Protein AF-A0A534V0W8-F1 (afdb_monomer_lite)

Structure (mmCIF, N/CA/C/O backbone):
data_AF-A0A534V0W8-F1
#
_entry.id   AF-A0A534V0W8-F1
#
loop_
_atom_site.group_PDB
_atom_site.id
_atom_site.type_symbol
_atom_site.label_atom_id
_atom_site.label_alt_id
_atom_site.label_comp_id
_atom_site.label_asym_id
_atom_site.label_entity_id
_atom_site.label_seq_id
_atom_site.pdbx_PDB_ins_code
_atom_site.Cartn_x
_atom_site.Cartn_y
_atom_site.Cartn_z
_atom_site.occupancy
_atom_site.B_iso_or_equiv
_atom_site.auth_seq_id
_atom_site.auth_comp_id
_atom_site.auth_asym_id
_atom_site.auth_atom_id
_atom_site.pdbx_PDB_model_num
ATOM 1 N N . MET A 1 1 ? 24.382 -3.757 -23.238 1.00 45.28 1 MET A N 1
ATOM 2 C CA . MET A 1 1 ? 23.232 -3.017 -22.680 1.00 45.28 1 MET A CA 1
ATOM 3 C C . MET A 1 1 ? 22.217 -4.046 -22.209 1.00 45.28 1 MET A C 1
ATOM 5 O O . MET A 1 1 ? 21.349 -4.452 -22.971 1.00 45.28 1 MET A O 1
ATOM 9 N N . THR A 1 2 ? 22.421 -4.598 -21.015 1.00 52.16 2 THR A N 1
ATOM 10 C CA . THR A 1 2 ? 21.475 -5.527 -20.383 1.00 52.16 2 THR A CA 1
ATOM 11 C C . THR A 1 2 ? 20.252 -4.728 -19.958 1.00 52.16 2 THR A C 1
ATOM 13 O O . THR A 1 2 ? 20.394 -3.730 -19.266 1.00 52.16 2 THR A O 1
ATOM 16 N N . ARG A 1 3 ? 19.071 -5.119 -20.442 1.00 58.19 3 ARG A N 1
ATOM 17 C CA . ARG A 1 3 ? 17.787 -4.564 -20.006 1.00 58.19 3 ARG A CA 1
ATOM 18 C C . ARG A 1 3 ? 17.681 -4.778 -18.497 1.00 58.19 3 ARG A C 1
ATOM 20 O O . ARG A 1 3 ? 17.683 -5.930 -18.069 1.00 58.19 3 ARG A O 1
ATOM 27 N N . ASP A 1 4 ? 17.631 -3.697 -17.727 1.00 61.56 4 ASP A N 1
ATOM 28 C CA . ASP A 1 4 ? 17.345 -3.747 -16.297 1.00 61.56 4 ASP A CA 1
ATOM 29 C C . ASP A 1 4 ? 16.003 -4.455 -16.104 1.00 61.56 4 ASP A C 1
ATOM 31 O O . ASP A 1 4 ? 14.945 -3.976 -16.516 1.00 61.56 4 ASP A O 1
ATOM 35 N N . HIS A 1 5 ? 16.060 -5.673 -15.576 1.00 81.06 5 HIS A N 1
ATOM 36 C CA . HIS A 1 5 ? 14.880 -6.475 -15.314 1.00 81.06 5 HIS A CA 1
ATOM 37 C C . HIS A 1 5 ? 14.231 -5.876 -14.069 1.00 81.06 5 HIS A C 1
ATOM 39 O O . HIS A 1 5 ? 14.751 -6.050 -12.975 1.00 81.06 5 HIS A O 1
ATOM 45 N N . VAL A 1 6 ? 13.138 -5.131 -14.228 1.00 90.81 6 VAL A N 1
ATOM 46 C CA 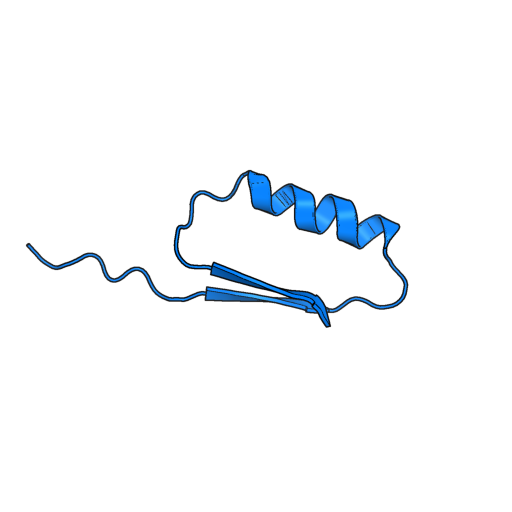. VAL A 1 6 ? 12.343 -4.628 -13.100 1.00 90.81 6 VAL A CA 1
ATOM 47 C C . VAL A 1 6 ? 11.405 -5.759 -12.657 1.00 90.81 6 VAL A C 1
ATOM 49 O O . VAL A 1 6 ? 10.428 -6.025 -13.368 1.00 90.81 6 VAL A O 1
ATOM 52 N N . PRO A 1 7 ? 11.692 -6.497 -11.564 1.00 94.19 7 PRO A N 1
ATOM 53 C CA . PRO A 1 7 ? 10.812 -7.574 -11.128 1.00 94.19 7 PRO A CA 1
ATOM 54 C C . PRO A 1 7 ? 9.418 -7.055 -10.766 1.00 94.19 7 PRO A C 1
ATOM 56 O O . PRO A 1 7 ? 9.234 -5.901 -10.403 1.00 94.19 7 PRO A O 1
ATOM 59 N N . SER A 1 8 ? 8.421 -7.923 -10.898 1.00 95.25 8 SER A N 1
ATOM 60 C CA . SER A 1 8 ? 7.086 -7.634 -10.380 1.00 95.25 8 SER A CA 1
ATOM 61 C C . SER A 1 8 ? 7.063 -7.937 -8.886 1.00 95.25 8 SER A C 1
ATOM 63 O O . SER A 1 8 ? 7.567 -8.982 -8.464 1.00 95.25 8 SER A O 1
ATOM 65 N N . VAL A 1 9 ? 6.520 -7.017 -8.092 1.00 97.12 9 VAL A N 1
ATOM 66 C CA . VAL A 1 9 ? 6.449 -7.117 -6.631 1.00 97.12 9 VAL A CA 1
ATOM 67 C C . VAL A 1 9 ? 4.991 -7.049 -6.187 1.00 97.12 9 VAL A C 1
ATOM 69 O O . VAL A 1 9 ? 4.300 -6.076 -6.464 1.00 97.12 9 VAL A O 1
ATOM 72 N N . ALA A 1 10 ? 4.532 -8.053 -5.448 1.00 97.38 10 ALA A N 1
ATOM 73 C CA . ALA A 1 10 ? 3.242 -8.002 -4.769 1.00 97.38 10 ALA A CA 1
ATOM 74 C C . ALA A 1 10 ? 3.458 -7.679 -3.287 1.00 97.38 10 ALA A C 1
ATOM 76 O O . ALA A 1 10 ? 4.229 -8.358 -2.603 1.00 97.38 10 ALA A O 1
ATOM 77 N N . VAL A 1 11 ? 2.770 -6.654 -2.788 1.00 96.94 11 VAL A N 1
ATOM 78 C CA . VAL A 1 11 ? 2.770 -6.276 -1.373 1.00 96.94 11 VAL A CA 1
ATOM 79 C C . VAL A 1 11 ? 1.456 -6.718 -0.750 1.00 96.94 11 VAL A C 1
ATOM 81 O O . VAL A 1 11 ? 0.386 -6.249 -1.127 1.00 96.94 11 VAL A O 1
ATOM 84 N N . LEU A 1 12 ? 1.541 -7.635 0.209 1.00 97.75 12 LEU A N 1
ATOM 85 C CA . LEU A 1 12 ? 0.387 -8.191 0.908 1.00 97.75 12 LEU A CA 1
ATOM 86 C C . LEU A 1 12 ? 0.216 -7.477 2.247 1.00 97.75 12 LEU A C 1
ATOM 88 O O . LEU A 1 12 ? 1.084 -7.570 3.116 1.00 97.75 12 LEU A O 1
ATOM 92 N N . ILE A 1 13 ? -0.909 -6.789 2.414 1.00 96.62 13 ILE A N 1
ATOM 93 C CA . ILE A 1 13 ? -1.284 -6.135 3.667 1.00 96.62 13 ILE A CA 1
ATOM 94 C C . ILE A 1 13 ? -2.412 -6.949 4.289 1.00 96.62 13 ILE A C 1
ATOM 96 O O . ILE A 1 13 ? -3.540 -6.925 3.806 1.00 96.62 13 ILE A O 1
ATOM 100 N N . LEU A 1 14 ? -2.093 -7.676 5.358 1.00 96.19 14 LEU A N 1
ATOM 101 C CA . LEU A 1 14 ? -3.075 -8.417 6.144 1.00 96.19 14 LEU A CA 1
ATOM 102 C C . LEU A 1 14 ? -3.675 -7.476 7.188 1.00 96.19 14 LEU A C 1
ATOM 104 O O . LEU A 1 14 ? -2.940 -6.938 8.019 1.00 96.19 14 LEU A O 1
ATOM 108 N N . THR A 1 15 ? -4.989 -7.279 7.173 1.00 95.44 15 THR A N 1
ATOM 109 C CA . THR A 1 15 ? -5.656 -6.389 8.129 1.00 95.44 15 THR A CA 1
ATOM 110 C C . THR A 1 15 ? -7.046 -6.886 8.506 1.00 95.44 15 THR A C 1
ATOM 112 O O . THR A 1 15 ? -7.770 -7.467 7.707 1.00 95.44 15 THR A O 1
ATOM 115 N N . TRP A 1 16 ? -7.456 -6.642 9.751 1.00 97.00 16 TRP A N 1
ATOM 116 C CA . TRP A 1 16 ? -8.789 -7.004 10.229 1.00 97.00 16 TRP A CA 1
ATOM 117 C C . TRP A 1 16 ? -9.387 -5.883 11.070 1.00 97.00 16 TRP A C 1
ATOM 119 O O . TRP A 1 16 ? -8.963 -5.652 12.201 1.00 97.00 16 TRP A O 1
ATOM 129 N N . ASN A 1 17 ? -10.411 -5.211 10.536 1.00 95.12 17 ASN A N 1
ATOM 130 C CA . ASN A 1 17 ? -11.146 -4.144 11.224 1.00 95.12 17 ASN A CA 1
ATOM 131 C C . ASN A 1 17 ? -10.228 -3.040 11.812 1.00 95.12 17 ASN A C 1
ATOM 133 O O . ASN A 1 17 ? -10.378 -2.635 12.969 1.00 95.12 17 ASN A O 1
ATOM 137 N N . ARG A 1 18 ? -9.238 -2.607 11.017 1.00 94.88 18 ARG A N 1
ATOM 138 C CA . ARG A 1 18 ? -8.243 -1.561 11.329 1.00 94.88 18 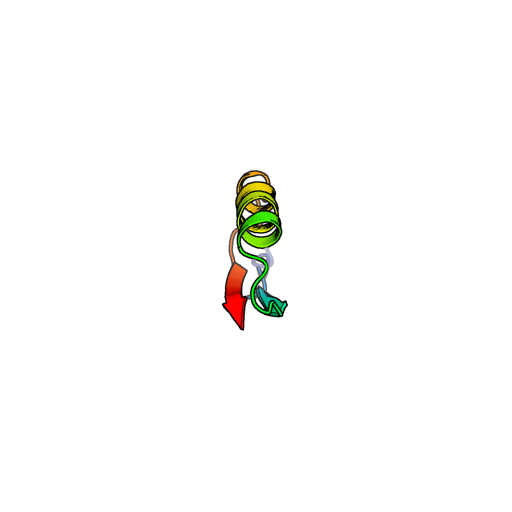ARG A CA 1
ATOM 139 C C . ARG A 1 18 ? -8.134 -0.548 10.188 1.00 94.88 18 ARG A C 1
ATOM 141 O O . ARG A 1 18 ? -7.074 -0.348 9.602 1.00 94.88 18 ARG A O 1
ATOM 148 N N . VAL A 1 19 ? -9.265 0.039 9.797 1.00 92.12 19 VAL A N 1
ATOM 149 C CA . VAL A 1 19 ? -9.318 1.007 8.682 1.00 92.12 19 VAL A CA 1
ATOM 150 C C . VAL A 1 19 ? -8.501 2.263 9.000 1.00 92.12 19 VAL A C 1
ATOM 152 O O . VAL A 1 19 ? -7.844 2.814 8.123 1.00 92.12 19 VAL A O 1
ATOM 155 N N . ASP A 1 20 ? -8.507 2.671 10.264 1.00 96.56 20 ASP A N 1
ATOM 156 C CA . ASP A 1 20 ? -7.748 3.790 10.818 1.00 96.56 20 ASP A CA 1
ATOM 157 C C . ASP A 1 20 ? -6.228 3.615 10.700 1.00 96.56 20 ASP A C 1
ATOM 159 O O . ASP A 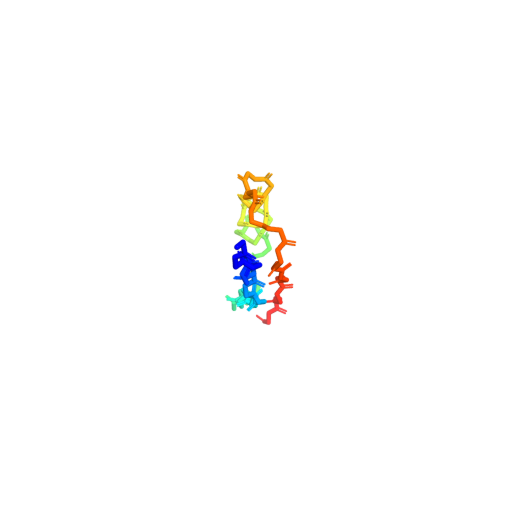1 20 ? -5.518 4.599 10.513 1.00 96.56 20 ASP A O 1
ATOM 163 N N . GLU A 1 21 ? -5.733 2.376 10.733 1.00 95.62 21 GLU A N 1
ATOM 164 C CA . GLU A 1 21 ? -4.318 2.054 10.498 1.00 95.62 21 GLU A CA 1
ATOM 165 C C . GLU A 1 21 ? -4.026 1.777 9.011 1.00 95.62 21 GLU A C 1
ATOM 167 O O . GLU A 1 21 ? -2.936 2.071 8.517 1.00 95.62 21 GLU A O 1
ATOM 172 N N . LEU A 1 22 ? -5.002 1.238 8.269 1.00 96.06 22 LEU A N 1
ATOM 173 C CA . LEU A 1 22 ? -4.844 0.885 6.856 1.00 96.06 22 LEU A CA 1
ATOM 174 C C . LEU A 1 22 ? -4.665 2.116 5.961 1.00 96.06 22 LEU A C 1
ATOM 176 O O . LEU A 1 22 ? -3.826 2.095 5.066 1.00 96.06 22 LEU A O 1
ATOM 180 N N . VAL A 1 23 ? -5.436 3.182 6.186 1.00 95.69 23 VAL A N 1
ATOM 181 C CA . VAL A 1 23 ? -5.350 4.411 5.378 1.00 95.69 23 VAL A CA 1
ATOM 182 C C . VAL A 1 23 ? -3.942 5.026 5.408 1.00 95.69 23 VAL A C 1
ATOM 184 O O . VAL A 1 23 ? -3.346 5.135 4.336 1.00 95.69 23 VAL A O 1
ATOM 187 N N . PRO A 1 24 ? -3.347 5.351 6.575 1.00 96.19 24 PRO A N 1
ATOM 188 C CA . PRO A 1 24 ? -1.992 5.901 6.612 1.00 96.19 24 PRO A CA 1
ATOM 189 C C . PRO A 1 24 ? -0.938 4.900 6.112 1.00 96.19 24 PRO A C 1
ATOM 191 O O . PRO A 1 24 ? 0.081 5.301 5.548 1.00 96.19 24 PRO A O 1
ATOM 194 N N . CYS A 1 25 ? -1.181 3.591 6.265 1.00 95.25 25 CYS A N 1
ATOM 195 C CA . CYS A 1 25 ? -0.328 2.561 5.677 1.00 95.25 25 CYS A CA 1
ATOM 196 C C . CYS A 1 25 ? -0.315 2.654 4.144 1.00 95.25 25 CYS A C 1
ATOM 198 O O . CYS A 1 25 ? 0.763 2.706 3.557 1.00 95.25 25 CYS A O 1
ATOM 200 N N . LEU A 1 26 ? -1.480 2.751 3.495 1.00 95.62 26 LEU A N 1
ATOM 201 C CA . LEU A 1 26 ? -1.586 2.906 2.041 1.00 95.62 26 LEU A CA 1
ATOM 202 C C . LEU A 1 26 ? -1.010 4.243 1.556 1.00 95.62 26 LEU A C 1
ATOM 204 O O . LEU A 1 26 ? -0.317 4.275 0.542 1.00 95.62 26 LEU A O 1
ATOM 208 N N . GLU A 1 27 ? -1.229 5.334 2.292 1.00 96.06 27 GLU A N 1
ATOM 209 C CA . GLU A 1 27 ? -0.656 6.650 1.970 1.00 96.06 27 GLU A CA 1
ATOM 210 C C . GLU A 1 27 ? 0.880 6.632 1.966 1.00 96.06 27 GLU A C 1
ATOM 212 O O . GLU A 1 27 ? 1.500 7.328 1.161 1.00 96.06 27 GLU A O 1
ATOM 217 N N . SER A 1 28 ? 1.512 5.786 2.789 1.00 94.44 28 SER A N 1
ATOM 218 C CA . SER A 1 28 ? 2.975 5.648 2.804 1.00 94.44 28 SER A CA 1
ATOM 219 C C . SER A 1 28 ? 3.563 5.137 1.477 1.00 94.44 28 SER A C 1
ATOM 221 O O . SER A 1 28 ? 4.716 5.440 1.162 1.00 94.44 28 SER A O 1
ATOM 223 N N . PHE A 1 29 ? 2.769 4.438 0.652 1.00 94.12 29 PHE A N 1
ATOM 224 C CA . PHE A 1 29 ? 3.190 3.961 -0.671 1.00 94.12 29 PHE A CA 1
ATOM 225 C C . PHE A 1 29 ? 3.272 5.081 -1.715 1.00 94.12 29 PHE A C 1
ATOM 227 O O . PHE A 1 29 ? 3.942 4.909 -2.732 1.00 94.12 29 PHE A O 1
ATOM 234 N N . ALA A 1 30 ? 2.672 6.253 -1.466 1.00 90.06 30 ALA A N 1
ATOM 235 C CA . ALA A 1 30 ? 2.746 7.395 -2.381 1.00 90.06 30 ALA A CA 1
ATOM 236 C C . ALA A 1 30 ? 4.182 7.916 -2.589 1.00 90.06 30 ALA A C 1
ATOM 238 O O . ALA A 1 30 ? 4.463 8.572 -3.589 1.00 90.06 30 ALA A O 1
ATOM 239 N N . CYS A 1 31 ? 5.092 7.615 -1.658 1.00 91.62 31 CYS A N 1
ATOM 240 C CA . CYS A 1 31 ? 6.502 7.996 -1.726 1.00 91.62 31 CYS A CA 1
ATOM 241 C C . CYS A 1 31 ? 7.397 6.943 -2.407 1.00 91.62 31 CYS A C 1
ATOM 243 O O . CYS A 1 31 ? 8.606 7.155 -2.494 1.00 91.62 31 CYS A O 1
ATOM 245 N N . ILE A 1 32 ? 6.846 5.809 -2.853 1.00 93.62 32 ILE A N 1
ATOM 246 C CA . ILE A 1 32 ? 7.611 4.729 -3.489 1.00 93.62 32 ILE A CA 1
ATOM 247 C C . ILE A 1 32 ? 7.728 4.997 -4.993 1.00 93.62 32 ILE A C 1
ATOM 249 O O . ILE A 1 32 ? 6.728 5.114 -5.694 1.00 93.62 32 ILE A O 1
ATOM 253 N N . ASP A 1 33 ? 8.960 5.041 -5.496 1.00 93.88 33 ASP A N 1
ATOM 254 C CA . ASP A 1 33 ? 9.307 5.253 -6.908 1.00 93.88 33 ASP A CA 1
ATOM 255 C C . ASP A 1 33 ? 9.542 3.943 -7.685 1.00 93.88 33 ASP A C 1
ATOM 257 O O . ASP A 1 33 ? 9.872 3.958 -8.875 1.00 93.88 33 ASP A O 1
ATOM 261 N N . TYR A 1 34 ? 9.334 2.793 -7.035 1.00 93.62 34 TYR A N 1
ATOM 262 C CA . TYR A 1 34 ? 9.416 1.489 -7.678 1.00 93.62 34 TYR A CA 1
ATOM 263 C C . TYR A 1 34 ? 8.293 1.317 -8.717 1.00 93.62 34 TYR A C 1
ATOM 265 O O . TYR A 1 34 ? 7.121 1.460 -8.375 1.00 93.62 34 TYR A O 1
ATOM 273 N N . PRO A 1 35 ? 8.597 0.971 -9.979 1.00 92.31 35 PRO A N 1
ATOM 274 C CA . PRO A 1 35 ? 7.613 1.112 -11.052 1.00 92.31 35 PRO A CA 1
ATOM 275 C C . PRO A 1 35 ? 6.743 -0.130 -11.312 1.00 92.31 35 PRO A C 1
ATOM 277 O O . PRO A 1 35 ? 5.847 -0.063 -12.149 1.00 92.31 35 PRO A O 1
ATOM 280 N N . ASN A 1 36 ? 7.000 -1.270 -10.660 1.00 95.81 36 ASN A N 1
ATOM 281 C CA . ASN A 1 36 ? 6.325 -2.541 -10.963 1.00 95.81 36 ASN A CA 1
ATOM 282 C C . ASN A 1 36 ? 5.855 -3.263 -9.694 1.00 95.81 36 ASN A C 1
ATOM 284 O O . ASN A 1 36 ? 6.307 -4.372 -9.393 1.00 95.81 36 ASN A O 1
ATOM 288 N N . TYR A 1 37 ? 4.978 -2.614 -8.927 1.00 96.44 37 TYR A N 1
ATOM 289 C CA . TYR A 1 37 ? 4.358 -3.240 -7.764 1.00 96.44 37 TYR A CA 1
ATOM 290 C C . TYR A 1 37 ? 2.837 -3.110 -7.751 1.00 96.44 37 TYR A C 1
ATOM 292 O O . TYR A 1 37 ? 2.267 -2.178 -8.318 1.00 96.44 37 TYR A O 1
ATOM 300 N N . GLU A 1 38 ? 2.200 -4.049 -7.062 1.00 96.19 38 GLU A N 1
ATOM 301 C CA . GLU A 1 38 ? 0.783 -4.022 -6.714 1.00 96.19 38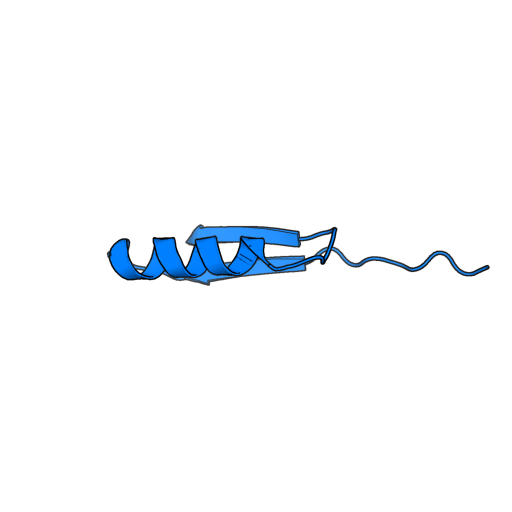 GLU A CA 1
ATOM 302 C C . GLU A 1 38 ? 0.603 -4.212 -5.204 1.00 96.19 38 GLU A C 1
ATOM 304 O O . GLU A 1 38 ? 1.429 -4.844 -4.540 1.00 96.19 38 GLU A O 1
ATOM 309 N N . ILE A 1 39 ? -0.483 -3.664 -4.658 1.00 96.56 39 ILE A N 1
ATOM 310 C CA . ILE A 1 39 ? -0.855 -3.824 -3.250 1.00 96.56 39 ILE A CA 1
ATOM 311 C C . ILE A 1 39 ? -2.141 -4.641 -3.187 1.00 96.56 39 ILE A C 1
ATOM 313 O O . ILE A 1 39 ? -3.144 -4.279 -3.802 1.00 96.56 39 ILE A O 1
ATOM 317 N N . VAL A 1 40 ? -2.119 -5.717 -2.406 1.00 97.38 40 VAL A N 1
ATOM 318 C CA . VAL A 1 40 ? -3.274 -6.575 -2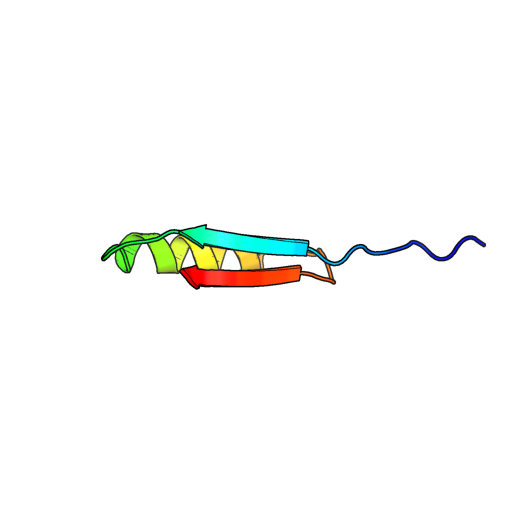.144 1.00 97.38 40 VAL A CA 1
ATOM 319 C C . VAL A 1 40 ? -3.585 -6.514 -0.655 1.00 97.38 40 VAL A C 1
ATOM 321 O O . VAL A 1 40 ? -2.753 -6.878 0.178 1.00 97.38 40 VAL A O 1
ATOM 324 N N . VAL A 1 41 ? -4.787 -6.048 -0.323 1.00 96.19 41 VAL A N 1
ATOM 325 C CA . VAL A 1 41 ? -5.287 -5.999 1.056 1.00 96.19 41 VAL A CA 1
ATOM 326 C C . VAL A 1 41 ? -6.168 -7.224 1.297 1.00 96.19 41 VAL A C 1
ATOM 328 O O . VAL A 1 41 ? -7.102 -7.456 0.527 1.00 96.19 41 VAL A O 1
ATOM 331 N N . LEU A 1 42 ? -5.849 -8.002 2.335 1.00 92.62 42 LEU A N 1
ATOM 332 C CA . LEU A 1 42 ? -6.543 -9.235 2.729 1.00 92.62 42 LEU A CA 1
ATOM 333 C C . LEU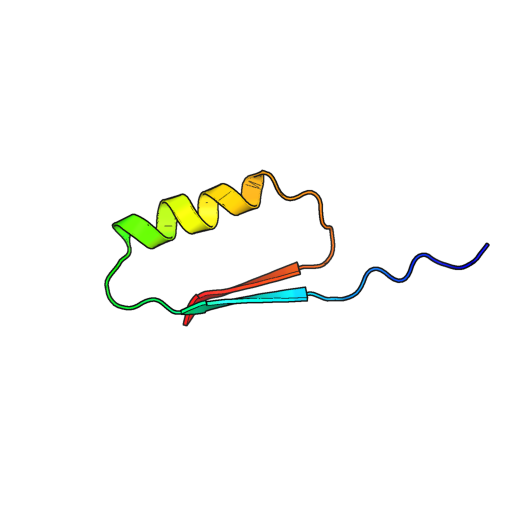 A 1 42 ? -7.084 -9.139 4.156 1.00 92.62 42 LEU A C 1
ATOM 335 O O . LEU A 1 42 ? -6.340 -8.630 5.029 1.00 92.62 42 LEU A O 1
#

Secondary structure (DSSP, 8-state):
--------EEEEE--SS-HHHHHHHHHGGGG---SSEEEEE-

Foldseek 3Di:
DDDPDQDAEEAEAEDDPPVVVVVVVVVVCVPDPRDHYDYDYD

Radius of gyration: 13.51 Å; chains: 1; bounding box: 34×17×34 Å

Sequence (42 aa):
MTRDHVPSVAVLILTWNRVDELVPCLESFACIDYPNYEIVVL

pLDDT: mean 90.88, std 12.34, range [45.28, 97.75]